Protein AF-A0AAE1UN39-F1 (afdb_monomer_lite)

pLDDT: mean 79.21, std 16.55, range [42.44, 97.31]

Radius of gyration: 36.32 Å; chains: 1; bounding box: 63×48×101 Å

Secondary structure (DSSP, 8-state):
---GGGGHHHHHHHHHHHHHHHHHHHHHHHHHHHHHHHHHHHHHHHHHHHHHTTHHHHHHHHHHHHTTSPPHHHHHHHHT--TT--HHHHHHHHHHHHHHHHHHS-HHHHHHHHHHHHHHHHHHS-------

Organism: NCBI:txid243964

InterPro domains:
  IPR005341 Mitochondrial import inner membrane translocase subunit Tim16 [PTHR12388] (20-132)
  IPR036869 Chaperone J-domain superfamily [G3DSA:1.10.287.110] (70-128)

Foldseek 3Di:
DDDPPVPPVVVVVVVVVVVVVVVVVVCCVVVVVVVVVVVVVVVVVVVVCCVVVCVVVVVVVVVVVVVVQPDLVQLCVLLVHDPPDDLVSSVVSLVVQLVVCVVVNDPVSNVSSVSSNVNVVVVPDPPDPPDD

Structure (mmCIF, N/CA/C/O backbone):
data_AF-A0AAE1UN39-F1
#
_entry.id   AF-A0AAE1UN39-F1
#
loop_
_atom_site.group_PDB
_atom_site.id
_atom_site.type_symbol
_atom_site.label_atom_id
_atom_site.label_alt_id
_atom_site.label_comp_id
_atom_site.label_asym_id
_atom_site.label_entity_id
_atom_site.label_seq_id
_atom_site.pdbx_PDB_ins_code
_atom_site.Cartn_x
_atom_site.Cartn_y
_atom_site.Cartn_z
_atom_site.occupancy
_atom_site.B_iso_or_equiv
_atom_site.auth_seq_id
_atom_site.auth_comp_id
_atom_site.auth_asym_id
_atom_site.auth_atom_id
_atom_site.pdbx_PDB_model_num
ATOM 1 N N . MET A 1 1 ? 35.665 -32.285 -78.085 1.00 43.16 1 MET A N 1
ATOM 2 C CA . MET A 1 1 ? 36.846 -31.797 -77.338 1.00 43.16 1 MET A CA 1
ATOM 3 C C . MET A 1 1 ? 36.443 -30.521 -76.616 1.00 43.16 1 MET A C 1
ATOM 5 O O . MET A 1 1 ? 35.984 -29.601 -77.276 1.00 43.16 1 MET A O 1
ATOM 9 N N . ARG A 1 2 ? 36.455 -30.509 -75.278 1.00 52.19 2 ARG A N 1
ATOM 10 C CA . ARG A 1 2 ? 35.950 -29.400 -74.451 1.00 52.19 2 ARG A CA 1
ATOM 11 C C . ARG A 1 2 ? 37.152 -28.656 -73.864 1.00 52.19 2 ARG A C 1
ATOM 13 O O . ARG A 1 2 ? 37.955 -29.270 -73.171 1.00 52.19 2 ARG A O 1
ATOM 20 N N . SER A 1 3 ? 37.302 -27.387 -74.238 1.00 56.06 3 SER A N 1
ATOM 21 C CA . SER A 1 3 ? 38.492 -26.568 -73.983 1.00 56.06 3 SER A CA 1
ATOM 22 C C . SER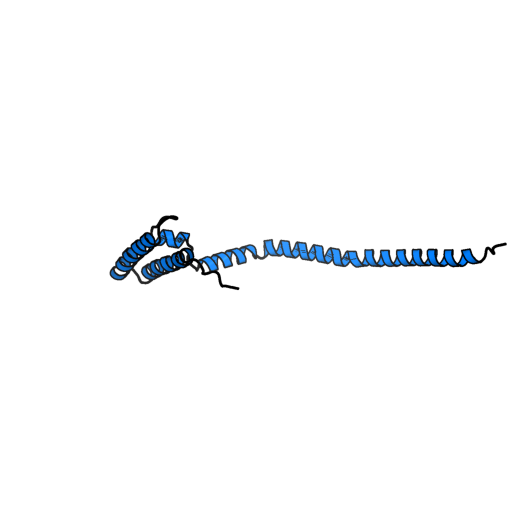 A 1 3 ? 38.733 -26.305 -72.481 1.00 56.06 3 SER A C 1
ATOM 24 O O . SER A 1 3 ? 37.780 -25.961 -71.781 1.00 56.06 3 SER A O 1
ATOM 26 N N . PRO A 1 4 ? 39.982 -26.423 -71.985 1.00 58.88 4 PRO A N 1
ATOM 27 C CA . PRO A 1 4 ? 40.337 -26.300 -70.560 1.00 58.88 4 PRO A CA 1
ATOM 28 C C . PRO A 1 4 ? 40.404 -24.858 -70.006 1.00 58.88 4 PRO A C 1
ATOM 30 O O . PRO A 1 4 ? 40.518 -24.670 -68.798 1.00 58.88 4 PRO A O 1
ATOM 33 N N . GLU A 1 5 ? 40.261 -23.832 -70.845 1.00 59.16 5 GLU A N 1
ATOM 34 C CA . GLU A 1 5 ? 40.449 -22.417 -70.463 1.00 59.16 5 GLU A CA 1
ATOM 35 C C . GLU A 1 5 ? 39.323 -21.831 -69.575 1.00 59.16 5 GLU A C 1
ATOM 37 O O . GLU A 1 5 ? 39.504 -20.817 -68.904 1.00 59.16 5 GLU A O 1
ATOM 42 N N . MET A 1 6 ? 38.155 -22.482 -69.499 1.00 54.31 6 MET A N 1
ATOM 43 C CA . MET A 1 6 ? 36.988 -21.995 -68.735 1.00 54.31 6 MET A CA 1
ATOM 44 C C . MET A 1 6 ? 36.990 -22.379 -67.242 1.00 54.31 6 MET A C 1
ATOM 46 O O . MET A 1 6 ? 36.066 -22.005 -66.523 1.00 54.31 6 MET A O 1
ATOM 50 N N . MET A 1 7 ? 38.006 -23.098 -66.744 1.00 55.06 7 MET A N 1
ATOM 51 C CA . MET A 1 7 ? 38.141 -23.406 -65.307 1.00 55.06 7 MET A CA 1
ATOM 52 C C . MET A 1 7 ? 39.099 -22.477 -64.545 1.0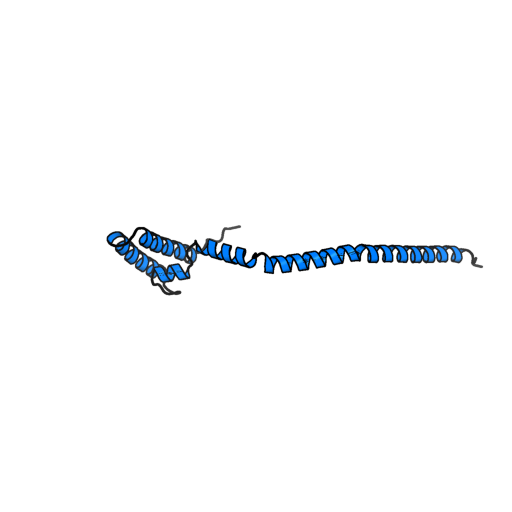0 55.06 7 MET A C 1
ATOM 54 O O . MET A 1 7 ? 39.036 -22.426 -63.318 1.00 55.06 7 MET A O 1
ATOM 58 N N . SER A 1 8 ? 39.938 -21.695 -65.232 1.00 57.00 8 SER A N 1
ATOM 59 C CA . SER A 1 8 ? 40.937 -20.836 -64.570 1.00 57.00 8 SER A CA 1
ATOM 60 C C . SER A 1 8 ? 40.334 -19.544 -63.994 1.00 57.00 8 SER A C 1
ATOM 62 O O . SER A 1 8 ? 40.692 -19.102 -62.901 1.00 57.00 8 SER A O 1
ATOM 64 N N . HIS A 1 9 ? 39.329 -18.966 -64.661 1.00 55.69 9 HIS A N 1
ATOM 65 C CA . HIS A 1 9 ? 38.693 -17.730 -64.194 1.00 55.69 9 HIS A CA 1
ATOM 66 C C . HIS A 1 9 ? 37.837 -17.932 -62.930 1.00 55.69 9 HIS A C 1
ATOM 68 O O . HIS A 1 9 ? 37.891 -17.100 -62.028 1.00 55.69 9 HIS A O 1
ATOM 74 N N . PHE A 1 10 ? 37.127 -19.058 -62.789 1.00 58.91 10 PHE A N 1
ATOM 75 C CA . PHE A 1 10 ? 36.308 -19.350 -61.598 1.00 58.91 10 PHE A CA 1
ATOM 76 C C . PHE A 1 10 ? 37.137 -19.593 -60.320 1.00 58.91 10 PHE A C 1
ATOM 78 O O . PHE A 1 10 ? 36.713 -19.218 -59.221 1.00 58.91 10 PHE A O 1
ATOM 85 N N . GLY A 1 11 ? 38.339 -20.167 -60.442 1.00 60.50 11 GLY A N 1
ATOM 86 C CA . GLY A 1 11 ? 39.244 -20.391 -59.306 1.00 60.50 11 GLY A CA 1
ATOM 87 C C . GLY A 1 11 ? 39.740 -19.090 -58.663 1.00 60.50 11 GLY A C 1
ATOM 88 O O . GLY A 1 11 ? 39.800 -18.977 -57.439 1.00 60.50 11 GLY A O 1
ATOM 89 N N . ASN A 1 12 ? 39.999 -18.062 -59.472 1.00 61.72 12 ASN A N 1
ATOM 90 C CA . ASN A 1 12 ? 40.499 -16.776 -58.984 1.00 61.72 12 ASN A CA 1
ATOM 91 C C . ASN A 1 12 ? 39.420 -15.945 -58.265 1.00 61.72 12 ASN A C 1
ATOM 93 O O . ASN A 1 12 ? 39.707 -15.337 -57.233 1.00 61.72 12 ASN A O 1
ATOM 97 N N . TYR A 1 13 ? 38.164 -15.968 -58.731 1.00 68.06 13 TYR A N 1
ATOM 98 C CA . TYR A 1 13 ? 37.058 -15.281 -58.043 1.00 68.06 13 TYR A CA 1
ATOM 99 C C . TYR A 1 13 ? 36.743 -15.903 -56.682 1.00 68.06 13 TYR A C 1
ATOM 101 O O . TYR A 1 13 ? 36.538 -15.183 -55.707 1.00 68.06 13 TYR A O 1
ATOM 109 N N . THR A 1 14 ? 36.741 -17.233 -56.586 1.00 71.38 14 THR A N 1
ATOM 110 C CA . THR A 1 14 ? 36.491 -17.924 -55.311 1.00 71.38 14 THR A CA 1
ATOM 111 C C . THR A 1 14 ? 37.621 -17.692 -54.305 1.00 71.38 14 THR A C 1
ATOM 113 O O . THR A 1 14 ? 37.354 -17.480 -53.121 1.00 71.38 14 THR A O 1
ATOM 116 N N . MET A 1 15 ? 38.875 -17.639 -54.764 1.00 72.00 15 MET A N 1
ATOM 117 C CA . MET A 1 15 ? 40.029 -17.289 -53.932 1.00 72.00 15 MET A CA 1
ATOM 118 C C . MET A 1 15 ? 39.980 -15.829 -53.452 1.00 72.00 15 MET A C 1
ATOM 120 O O . MET A 1 15 ? 40.182 -15.572 -52.262 1.00 72.00 15 MET A O 1
ATOM 124 N N . PHE A 1 16 ? 39.641 -14.884 -54.335 1.00 78.38 16 PHE A N 1
ATOM 125 C CA . PHE A 1 16 ? 39.495 -13.467 -53.990 1.00 78.38 16 PHE A CA 1
ATOM 126 C C . PHE A 1 16 ? 38.344 -13.226 -53.003 1.00 78.38 16 PHE A C 1
ATOM 128 O O . PHE A 1 16 ? 38.537 -12.580 -51.974 1.00 78.38 16 PHE A O 1
ATOM 135 N N . LEU A 1 17 ? 37.169 -13.813 -53.253 1.00 80.88 17 LEU A N 1
ATOM 136 C CA . LEU A 1 17 ? 36.012 -13.729 -52.354 1.00 80.88 17 LEU A CA 1
ATOM 137 C C . LEU A 1 17 ? 36.317 -14.327 -50.977 1.00 80.88 17 LEU A C 1
ATOM 139 O O . LEU A 1 17 ? 35.948 -13.746 -49.957 1.00 80.88 17 LEU A O 1
ATOM 143 N N . ARG A 1 18 ? 37.047 -15.448 -50.919 1.00 83.19 18 ARG A N 1
ATOM 144 C CA . ARG A 1 18 ? 37.477 -16.059 -49.654 1.00 83.19 18 ARG A CA 1
ATOM 145 C C . ARG A 1 18 ? 38.438 -15.156 -48.883 1.00 83.19 18 ARG A C 1
ATOM 147 O O . ARG A 1 18 ? 38.341 -15.072 -47.660 1.00 83.19 18 ARG A O 1
ATOM 154 N N . GLN A 1 19 ? 39.351 -14.474 -49.571 1.00 85.62 19 GLN A N 1
ATOM 155 C CA . GLN A 1 19 ? 40.292 -13.559 -48.929 1.00 85.62 19 GLN A CA 1
ATOM 156 C C . GLN A 1 19 ? 39.598 -12.278 -48.439 1.00 85.62 19 GLN A C 1
ATOM 158 O O . GLN A 1 19 ? 39.838 -11.856 -47.306 1.00 85.62 19 GLN A O 1
ATOM 163 N N . ALA A 1 20 ? 38.676 -11.722 -49.229 1.00 88.06 20 ALA A N 1
ATOM 164 C CA . ALA A 1 20 ? 37.842 -10.588 -48.838 1.00 88.06 20 ALA A CA 1
ATOM 165 C C . ALA A 1 20 ? 36.950 -10.920 -47.628 1.00 88.06 20 ALA A C 1
ATOM 167 O O . ALA A 1 20 ? 36.899 -10.150 -46.669 1.00 88.06 20 ALA A O 1
ATOM 168 N N . ALA A 1 21 ? 36.323 -12.102 -47.612 1.00 89.00 21 ALA A N 1
ATOM 169 C CA . ALA A 1 21 ? 35.505 -12.563 -46.492 1.00 89.00 21 ALA A CA 1
ATOM 170 C C . ALA A 1 21 ? 36.306 -12.677 -45.183 1.00 89.00 21 ALA A C 1
ATOM 172 O O . ALA A 1 21 ? 35.818 -12.281 -44.127 1.00 89.00 21 ALA A O 1
ATOM 173 N N . LYS A 1 22 ? 37.556 -13.159 -45.238 1.00 85.75 22 LYS A N 1
ATOM 174 C CA . LYS A 1 22 ? 38.441 -13.244 -44.059 1.00 85.75 22 LYS A CA 1
ATOM 175 C C . LY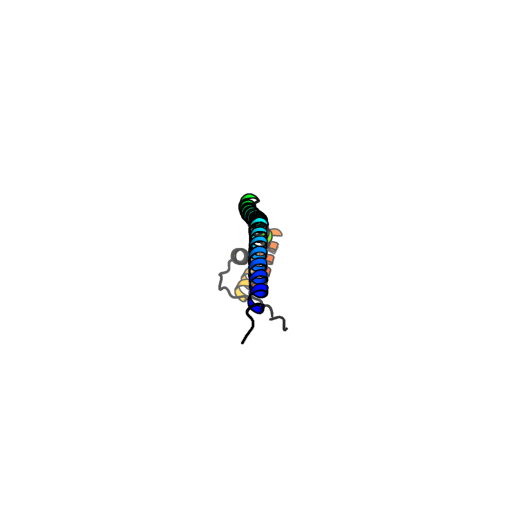S A 1 22 ? 38.812 -11.863 -43.516 1.00 85.75 22 LYS A C 1
ATOM 177 O O . LYS A 1 22 ? 38.848 -11.677 -42.304 1.00 85.75 22 LYS A O 1
ATOM 182 N N . ILE A 1 23 ? 39.064 -10.897 -44.400 1.00 88.19 23 ILE A N 1
ATOM 183 C CA . ILE A 1 23 ? 39.370 -9.515 -44.006 1.00 88.19 23 ILE A CA 1
ATOM 184 C C . ILE A 1 23 ? 38.146 -8.866 -43.348 1.00 88.19 23 ILE A C 1
ATOM 186 O O . ILE A 1 23 ? 38.267 -8.301 -42.264 1.00 88.19 23 ILE A O 1
ATOM 190 N N . LEU A 1 24 ? 36.960 -9.012 -43.947 1.00 88.25 24 LEU A N 1
ATOM 191 C CA . LEU A 1 24 ? 35.710 -8.493 -43.382 1.00 88.25 24 LEU A CA 1
ATOM 192 C C . LEU A 1 24 ? 35.378 -9.124 -42.024 1.00 88.25 24 LEU A C 1
ATOM 194 O O . LEU A 1 24 ? 35.040 -8.407 -41.085 1.00 88.25 24 LEU A O 1
ATOM 198 N N . ALA A 1 25 ? 35.531 -10.443 -41.887 1.00 88.31 25 ALA A N 1
ATOM 199 C CA . ALA A 1 25 ? 35.310 -11.137 -40.621 1.00 88.31 25 ALA A CA 1
ATOM 200 C C . ALA A 1 25 ? 36.242 -10.615 -39.514 1.00 88.31 25 ALA A C 1
ATOM 202 O O . ALA A 1 25 ? 35.783 -10.327 -38.409 1.00 88.31 25 ALA A O 1
ATOM 203 N N . ASN A 1 26 ? 37.528 -10.418 -39.819 1.00 86.00 26 ASN A N 1
ATOM 204 C CA . ASN A 1 26 ? 38.491 -9.879 -38.859 1.00 86.00 26 ASN A CA 1
ATOM 205 C C . ASN A 1 26 ? 38.137 -8.448 -38.434 1.00 86.00 26 ASN A C 1
ATOM 207 O O . ASN A 1 26 ? 38.204 -8.140 -37.247 1.00 86.00 26 ASN A O 1
ATOM 211 N N . LEU A 1 27 ? 37.700 -7.592 -39.364 1.00 88.75 27 LEU A N 1
ATOM 212 C CA . LEU A 1 27 ? 37.262 -6.228 -39.044 1.00 88.75 27 LEU A CA 1
ATOM 213 C C . LEU A 1 27 ? 36.040 -6.216 -38.119 1.00 88.75 27 LEU A C 1
ATOM 215 O O . LEU A 1 27 ? 36.017 -5.465 -37.144 1.00 88.75 27 LEU A O 1
ATOM 219 N N . ILE A 1 28 ? 35.052 -7.074 -38.380 1.00 88.88 28 ILE A N 1
ATOM 220 C CA . ILE A 1 28 ? 33.846 -7.183 -37.549 1.00 88.88 28 ILE A CA 1
ATOM 221 C C . ILE A 1 28 ? 34.202 -7.686 -36.147 1.00 88.88 28 ILE A C 1
ATOM 223 O O . ILE A 1 28 ? 33.760 -7.112 -35.151 1.00 88.88 28 ILE A O 1
ATOM 227 N N . VAL A 1 29 ? 35.022 -8.732 -36.043 1.00 85.50 29 VAL A N 1
ATOM 228 C CA . VAL A 1 29 ? 35.428 -9.307 -34.752 1.00 85.50 29 VAL A CA 1
ATOM 229 C C . VAL A 1 29 ? 36.254 -8.306 -33.942 1.00 85.50 29 VAL A C 1
ATOM 231 O O . VAL A 1 29 ? 35.992 -8.099 -32.756 1.00 85.50 29 VAL A O 1
ATOM 234 N N . MET A 1 30 ? 37.214 -7.632 -34.578 1.00 84.44 30 MET A N 1
ATOM 235 C CA . MET A 1 30 ? 38.037 -6.626 -33.908 1.00 84.44 30 MET A CA 1
ATOM 236 C C . MET A 1 30 ? 37.197 -5.417 -33.471 1.00 84.44 30 MET A C 1
ATOM 238 O O . MET A 1 30 ? 37.303 -4.997 -32.317 1.00 84.44 30 MET A O 1
ATOM 242 N N . GLY A 1 31 ? 36.310 -4.908 -34.334 1.00 82.38 31 GLY A N 1
ATOM 243 C CA . GLY A 1 31 ? 35.474 -3.736 -34.048 1.00 82.38 31 GLY A CA 1
ATOM 244 C C . GLY A 1 31 ? 34.367 -3.981 -33.016 1.00 82.38 31 GLY A C 1
ATOM 245 O O . GLY A 1 31 ? 34.121 -3.136 -32.156 1.00 82.38 31 GLY A O 1
ATOM 246 N N . SER A 1 32 ? 33.726 -5.152 -33.037 1.00 85.69 32 SER A N 1
ATOM 247 C CA . SER A 1 32 ? 32.625 -5.483 -32.114 1.00 85.69 32 SER A CA 1
ATOM 248 C C . SER A 1 32 ? 33.078 -5.673 -30.663 1.00 85.69 32 SER A C 1
ATOM 250 O O . SER A 1 32 ? 32.320 -5.393 -29.732 1.00 85.69 32 SER A O 1
ATOM 252 N N . SER A 1 33 ? 34.327 -6.096 -30.448 1.00 82.94 33 SER A N 1
ATOM 253 C CA . SER A 1 33 ? 34.861 -6.399 -29.115 1.00 82.94 33 SER A CA 1
ATOM 254 C C . SER A 1 33 ? 34.869 -5.195 -28.159 1.00 82.94 33 SER A C 1
ATOM 256 O O . SER A 1 33 ? 34.649 -5.354 -26.956 1.00 82.94 33 SER A O 1
ATOM 258 N N . ILE A 1 34 ? 35.074 -3.985 -28.684 1.00 85.06 34 ILE A N 1
ATOM 259 C CA . ILE A 1 34 ? 35.133 -2.744 -27.900 1.00 85.06 34 ILE A CA 1
ATOM 260 C C . ILE A 1 34 ? 33.732 -2.352 -27.420 1.00 85.06 34 ILE A C 1
ATOM 262 O O . ILE A 1 34 ? 33.540 -2.079 -26.235 1.00 85.06 34 ILE A O 1
ATOM 266 N N . LEU A 1 35 ? 32.742 -2.406 -28.316 1.00 86.25 35 LEU A N 1
ATOM 267 C CA . LEU A 1 35 ? 31.343 -2.115 -27.992 1.00 86.25 35 LEU A CA 1
ATOM 268 C C . LEU A 1 35 ? 30.782 -3.130 -26.991 1.00 86.25 35 LEU A C 1
ATOM 270 O O . LEU A 1 35 ? 30.159 -2.741 -26.006 1.00 86.25 35 LEU A O 1
ATOM 274 N N . ALA A 1 36 ? 31.071 -4.420 -27.181 1.00 86.56 36 ALA A N 1
ATOM 275 C CA . ALA A 1 36 ? 30.638 -5.467 -26.258 1.00 86.56 36 ALA A CA 1
ATOM 276 C C . ALA A 1 36 ? 31.179 -5.240 -24.835 1.00 86.56 36 ALA A C 1
ATOM 278 O O . ALA A 1 36 ? 30.433 -5.324 -23.859 1.00 86.56 36 ALA A O 1
ATOM 279 N N . ARG A 1 37 ? 32.467 -4.893 -24.702 1.00 87.19 37 ARG A N 1
ATOM 280 C CA . ARG A 1 37 ? 33.077 -4.592 -23.397 1.00 87.19 37 ARG A CA 1
ATOM 281 C C . ARG A 1 37 ? 32.466 -3.352 -22.752 1.00 87.19 37 ARG A C 1
ATOM 283 O O . ARG A 1 37 ? 32.195 -3.393 -21.555 1.00 87.19 37 ARG A O 1
ATOM 290 N N . ALA A 1 38 ? 32.210 -2.295 -23.522 1.00 87.69 38 ALA A N 1
ATOM 291 C CA . ALA A 1 38 ? 31.580 -1.077 -23.017 1.00 87.69 38 ALA A CA 1
ATOM 292 C C . ALA A 1 38 ? 30.158 -1.339 -22.494 1.00 87.69 38 ALA A C 1
ATOM 294 O O . ALA A 1 38 ? 29.818 -0.893 -21.401 1.00 87.69 38 ALA A O 1
ATOM 295 N N . VAL A 1 39 ? 29.355 -2.132 -23.213 1.00 88.62 39 VAL A N 1
ATOM 296 C CA . VAL A 1 39 ? 28.002 -2.517 -22.776 1.00 88.62 39 VAL A CA 1
ATOM 297 C C . VAL A 1 39 ? 28.049 -3.350 -21.496 1.00 88.62 39 VAL A C 1
ATOM 299 O O . VAL A 1 39 ? 27.319 -3.061 -20.552 1.00 88.62 39 VAL A O 1
ATOM 302 N N . VAL A 1 40 ? 28.934 -4.349 -21.416 1.00 90.12 40 VAL A N 1
ATOM 303 C CA . VAL A 1 40 ? 29.080 -5.179 -20.207 1.00 90.12 40 VAL A CA 1
ATOM 304 C C . VAL A 1 40 ? 29.551 -4.347 -19.015 1.00 90.12 40 VAL A C 1
ATOM 306 O O . VAL A 1 40 ? 29.055 -4.529 -17.903 1.00 90.12 40 VAL A O 1
ATOM 309 N N . GLN A 1 41 ? 30.490 -3.423 -19.222 1.00 87.75 41 GLN A N 1
ATOM 310 C CA . GLN A 1 41 ? 30.956 -2.519 -18.171 1.00 87.75 41 GLN A CA 1
ATOM 311 C C . GLN A 1 41 ? 29.836 -1.590 -17.707 1.00 87.75 41 GLN A C 1
ATOM 313 O O . GLN A 1 41 ? 29.572 -1.543 -16.509 1.00 87.75 41 GLN A O 1
ATOM 318 N N . ALA A 1 42 ? 29.122 -0.944 -18.630 1.00 84.25 42 ALA A N 1
ATOM 319 C CA . ALA A 1 42 ? 27.984 -0.089 -18.313 1.00 84.25 42 ALA A CA 1
ATOM 320 C C . ALA A 1 42 ? 26.873 -0.859 -17.584 1.00 84.25 42 ALA A C 1
ATOM 322 O O . ALA A 1 42 ? 26.334 -0.360 -16.603 1.00 84.25 42 ALA A O 1
ATOM 323 N N . TYR A 1 43 ? 26.581 -2.099 -17.988 1.00 84.19 43 TYR A N 1
ATOM 324 C CA . TYR A 1 43 ? 25.601 -2.957 -17.319 1.00 84.19 43 TYR A CA 1
ATOM 325 C C . TYR A 1 43 ? 26.029 -3.314 -15.891 1.00 84.19 43 TYR A C 1
ATOM 327 O O . TYR A 1 43 ? 25.265 -3.131 -14.943 1.00 84.19 43 TYR A O 1
ATOM 335 N N . ARG A 1 44 ? 27.280 -3.751 -15.698 1.00 84.12 44 ARG A N 1
ATOM 336 C CA . ARG A 1 44 ? 27.831 -4.019 -14.358 1.00 84.12 44 ARG A CA 1
ATOM 337 C C . ARG A 1 44 ? 27.841 -2.768 -13.488 1.00 84.12 44 ARG A C 1
ATOM 339 O O . ARG A 1 44 ? 27.587 -2.858 -12.291 1.00 84.12 44 ARG A O 1
ATOM 346 N N . GLN A 1 45 ? 28.128 -1.614 -14.077 1.00 82.00 45 GLN A N 1
ATOM 347 C CA . GLN A 1 45 ? 28.174 -0.336 -13.383 1.00 82.00 45 GLN A CA 1
ATOM 348 C C . GLN A 1 45 ? 26.768 0.161 -13.038 1.00 82.00 45 GLN A C 1
ATOM 350 O O . GLN A 1 45 ? 26.573 0.652 -11.936 1.00 82.00 45 GLN A O 1
ATOM 355 N N . ALA A 1 46 ? 25.771 -0.062 -13.898 1.00 74.31 46 ALA A N 1
ATOM 356 C CA . ALA A 1 46 ? 24.362 0.183 -13.604 1.00 74.31 46 ALA A CA 1
ATOM 357 C C . ALA A 1 46 ? 23.859 -0.705 -12.459 1.00 74.31 46 ALA A C 1
ATOM 359 O O . ALA A 1 46 ? 23.216 -0.199 -11.545 1.00 74.31 46 ALA A O 1
ATOM 360 N N . LEU A 1 47 ? 24.212 -1.995 -12.445 1.00 72.81 47 LEU A N 1
ATOM 361 C CA . LEU A 1 47 ? 23.886 -2.893 -11.333 1.00 72.81 47 LEU A CA 1
ATOM 362 C C . LEU A 1 47 ? 24.573 -2.463 -10.031 1.00 72.81 47 LEU A C 1
ATOM 364 O O . LEU A 1 47 ? 23.922 -2.344 -8.997 1.00 72.81 47 LEU A O 1
ATOM 368 N N . ALA A 1 48 ? 25.872 -2.166 -10.081 1.00 73.88 48 ALA A N 1
ATOM 369 C CA . ALA A 1 48 ? 26.616 -1.698 -8.915 1.00 73.88 48 ALA A CA 1
ATOM 370 C C . ALA A 1 48 ? 26.085 -0.351 -8.395 1.00 73.88 48 ALA A C 1
ATOM 372 O O . ALA A 1 48 ? 26.004 -0.157 -7.185 1.00 73.88 48 ALA A O 1
ATOM 373 N N . ASN A 1 49 ? 25.686 0.555 -9.289 1.00 67.38 49 ASN A N 1
ATOM 374 C CA . ASN A 1 49 ? 25.061 1.831 -8.953 1.00 67.38 49 ASN A CA 1
ATOM 375 C C . ASN A 1 49 ? 23.638 1.644 -8.420 1.00 67.38 49 ASN A C 1
ATOM 377 O O . ASN A 1 49 ? 23.265 2.339 -7.490 1.00 67.38 49 ASN A O 1
ATOM 381 N N . ALA A 1 50 ? 22.852 0.690 -8.916 1.00 60.06 50 ALA A N 1
ATOM 382 C CA . ALA A 1 50 ? 21.553 0.364 -8.327 1.00 60.06 50 ALA A CA 1
ATOM 383 C C . ALA A 1 50 ? 21.705 -0.145 -6.882 1.00 60.06 50 ALA A C 1
ATOM 385 O O . ALA A 1 50 ? 20.925 0.231 -6.006 1.00 60.06 50 ALA A O 1
ATOM 386 N N . SER A 1 51 ? 22.752 -0.934 -6.612 1.00 61.31 51 SER A N 1
ATOM 387 C CA . SER A 1 51 ? 23.090 -1.398 -5.262 1.00 61.31 51 SER A CA 1
ATOM 388 C C . SER A 1 51 ? 23.719 -0.317 -4.370 1.00 61.31 51 SER A C 1
ATOM 390 O O . SER A 1 51 ? 23.523 -0.363 -3.160 1.00 61.31 51 SER A O 1
ATOM 392 N N . LYS A 1 52 ? 24.467 0.649 -4.928 1.00 61.59 52 LYS A N 1
ATOM 393 C CA . LYS A 1 52 ? 25.182 1.696 -4.163 1.00 61.59 52 LYS A CA 1
ATOM 394 C C . LYS A 1 52 ? 24.436 3.027 -4.028 1.00 61.59 52 LYS A C 1
ATOM 396 O O . LYS A 1 52 ? 24.599 3.690 -3.012 1.00 61.59 52 LYS A O 1
ATOM 401 N N . ASN A 1 53 ? 23.617 3.414 -5.005 1.00 55.16 53 ASN A N 1
ATOM 402 C CA . ASN A 1 53 ? 22.967 4.731 -5.080 1.00 55.16 53 ASN A CA 1
ATOM 403 C C . ASN A 1 53 ? 21.560 4.744 -4.470 1.00 55.16 53 ASN A C 1
ATOM 405 O O . ASN A 1 53 ? 20.803 5.682 -4.690 1.00 55.16 53 ASN A O 1
ATOM 409 N N . GLY A 1 54 ? 21.183 3.708 -3.716 1.00 53.56 54 GLY A N 1
ATOM 410 C CA . GLY A 1 54 ? 19.944 3.737 -2.950 1.00 53.56 54 GLY A CA 1
ATOM 411 C C . GLY A 1 54 ? 18.676 3.711 -3.801 1.00 53.56 54 GLY A C 1
ATOM 412 O O . GLY A 1 54 ? 17.646 4.126 -3.303 1.00 53.56 54 GLY A O 1
ATOM 413 N N . VAL A 1 55 ? 18.680 3.170 -5.024 1.00 56.75 55 VAL A N 1
ATOM 414 C CA . VAL A 1 55 ? 17.436 2.975 -5.807 1.00 56.75 55 VAL A CA 1
ATOM 415 C C . VAL A 1 55 ? 16.497 1.985 -5.100 1.00 56.75 55 VAL A C 1
ATOM 417 O O . VAL A 1 55 ? 15.283 2.164 -5.087 1.00 56.75 55 VAL A O 1
ATOM 420 N N . ALA A 1 56 ? 17.055 1.000 -4.385 1.00 57.06 56 ALA A N 1
ATOM 421 C CA . ALA A 1 56 ? 16.297 0.191 -3.428 1.00 57.06 56 ALA A CA 1
ATOM 422 C C . ALA A 1 56 ? 15.740 1.039 -2.271 1.00 57.06 56 ALA A C 1
ATOM 424 O O . ALA A 1 56 ? 14.631 0.814 -1.802 1.00 57.06 56 ALA A O 1
ATOM 425 N N . GLN A 1 57 ? 16.488 2.046 -1.827 1.00 54.22 57 GLN A N 1
ATOM 426 C CA . GLN A 1 57 ? 16.103 2.957 -0.755 1.00 54.22 57 GLN A CA 1
ATOM 427 C C . GLN A 1 57 ? 15.066 3.988 -1.217 1.00 54.22 57 GLN A C 1
ATOM 429 O O . GLN A 1 57 ? 14.190 4.317 -0.433 1.00 54.22 57 GLN A O 1
ATOM 434 N N . GLU A 1 58 ? 15.107 4.453 -2.467 1.00 55.31 58 GLU A N 1
ATOM 435 C CA . GLU A 1 58 ? 14.095 5.297 -3.099 1.00 55.31 58 GLU A CA 1
ATOM 436 C C . GLU A 1 58 ? 12.830 4.509 -3.402 1.00 55.31 58 GLU A C 1
ATOM 438 O O . GLU A 1 58 ? 11.758 5.018 -3.120 1.00 55.31 58 GLU A O 1
ATOM 443 N N . ALA A 1 59 ? 12.914 3.258 -3.864 1.00 59.91 59 ALA A N 1
ATOM 444 C CA . ALA A 1 59 ? 11.751 2.379 -3.985 1.00 59.91 59 ALA A CA 1
ATOM 445 C C . ALA A 1 59 ? 11.125 2.103 -2.609 1.00 59.91 59 ALA A C 1
ATOM 447 O O . ALA A 1 59 ? 9.920 2.258 -2.440 1.00 59.91 59 ALA A O 1
ATOM 448 N N . VAL A 1 60 ? 11.934 1.801 -1.588 1.00 59.38 60 VAL A N 1
ATOM 449 C CA . VAL A 1 60 ? 11.466 1.648 -0.200 1.00 59.38 60 VAL A CA 1
ATOM 450 C C . VAL A 1 60 ? 10.939 2.969 0.362 1.00 59.38 60 VAL A C 1
ATOM 452 O O . VAL A 1 60 ? 9.940 2.967 1.070 1.00 59.38 60 VAL A O 1
ATOM 455 N N . GLN A 1 61 ? 11.551 4.113 0.055 1.00 57.97 61 GLN A N 1
ATOM 456 C CA . GLN A 1 61 ? 11.042 5.422 0.457 1.00 57.97 61 GLN A CA 1
ATOM 457 C C . GLN A 1 61 ? 9.778 5.798 -0.310 1.00 57.97 61 GLN A C 1
ATOM 459 O O . GLN A 1 61 ? 8.935 6.475 0.258 1.00 57.97 61 GLN A O 1
ATOM 464 N N . ASN A 1 62 ? 9.612 5.372 -1.559 1.00 57.84 62 ASN A N 1
ATOM 465 C CA . ASN A 1 62 ? 8.407 5.587 -2.347 1.00 57.84 62 ASN A CA 1
ATOM 466 C C . ASN A 1 62 ? 7.277 4.685 -1.844 1.00 57.84 62 ASN A C 1
ATOM 468 O O . ASN A 1 62 ? 6.160 5.157 -1.696 1.00 57.84 62 ASN A O 1
ATOM 472 N N . ILE A 1 63 ? 7.580 3.448 -1.434 1.00 58.69 63 ILE A N 1
ATOM 473 C CA . ILE A 1 63 ? 6.670 2.587 -0.662 1.00 58.69 63 ILE A CA 1
ATOM 474 C C . ILE A 1 63 ? 6.340 3.236 0.690 1.00 58.69 63 ILE A C 1
ATOM 476 O O . ILE A 1 63 ? 5.181 3.267 1.083 1.00 58.69 63 ILE A O 1
ATOM 480 N N . LYS A 1 64 ? 7.309 3.844 1.388 1.00 55.06 64 LYS A N 1
ATOM 481 C CA . LYS A 1 64 ? 7.055 4.591 2.635 1.00 55.06 64 LYS A CA 1
ATOM 482 C C . LYS A 1 64 ? 6.284 5.902 2.408 1.00 55.06 64 LYS A C 1
ATOM 484 O O . LYS A 1 64 ? 5.518 6.327 3.265 1.00 55.06 64 LYS A O 1
ATOM 489 N N . ARG A 1 65 ? 6.434 6.563 1.262 1.00 53.56 65 ARG A N 1
ATOM 490 C CA . ARG A 1 65 ? 5.630 7.737 0.883 1.00 53.56 65 ARG A CA 1
ATOM 491 C C . ARG A 1 65 ? 4.228 7.321 0.440 1.00 53.56 65 ARG A C 1
ATOM 493 O O . ARG A 1 65 ? 3.281 8.019 0.775 1.00 53.56 65 ARG A O 1
ATOM 500 N N . ALA A 1 66 ? 4.077 6.163 -0.198 1.00 52.94 66 ALA A N 1
ATOM 501 C CA . ALA A 1 66 ? 2.790 5.506 -0.406 1.00 52.94 66 ALA A CA 1
ATOM 502 C C . ALA A 1 66 ? 2.167 5.051 0.926 1.00 52.94 66 ALA A C 1
ATOM 504 O O . ALA A 1 66 ? 0.957 5.128 1.068 1.00 52.94 66 ALA A O 1
ATOM 505 N N . SER A 1 67 ? 2.969 4.715 1.946 1.00 53.03 67 SER A N 1
ATOM 506 C CA . SER A 1 67 ? 2.491 4.456 3.319 1.00 53.03 67 SER A CA 1
ATOM 507 C C . SER A 1 67 ? 2.021 5.709 4.072 1.00 53.03 67 SER A C 1
ATOM 509 O O . SER A 1 67 ? 1.573 5.623 5.209 1.00 53.03 67 SER A O 1
ATOM 511 N N . LYS A 1 68 ? 2.095 6.895 3.448 1.00 61.03 68 LYS A N 1
ATOM 512 C CA . LYS A 1 68 ? 1.345 8.075 3.906 1.00 61.03 68 LYS A CA 1
ATOM 513 C C . LYS A 1 68 ? -0.162 7.902 3.651 1.00 61.03 68 LYS 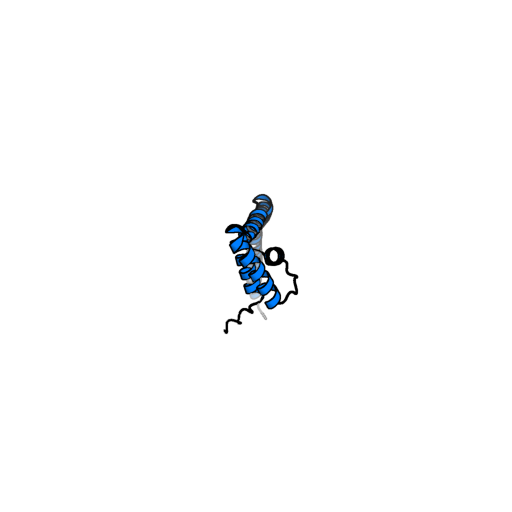A C 1
ATOM 515 O O . LYS A 1 68 ? -0.970 8.553 4.310 1.00 61.03 68 LYS A O 1
ATOM 520 N N . THR A 1 69 ? -0.522 7.020 2.720 1.00 74.81 69 THR A N 1
ATOM 521 C CA . THR A 1 69 ? -1.866 6.475 2.542 1.00 74.81 69 THR A CA 1
ATOM 522 C C . THR A 1 69 ? -2.030 5.301 3.501 1.00 74.81 69 THR A C 1
ATOM 524 O O . THR A 1 69 ? -1.164 4.431 3.579 1.00 74.81 69 THR A O 1
ATOM 527 N N . MET A 1 70 ? -3.123 5.303 4.259 1.00 86.75 70 MET A N 1
ATOM 528 C CA . MET A 1 70 ? -3.413 4.248 5.224 1.00 86.75 70 MET A CA 1
ATOM 529 C C . MET A 1 70 ? -3.493 2.880 4.542 1.00 86.75 70 MET A C 1
ATOM 531 O O . MET A 1 70 ? -4.081 2.752 3.469 1.00 86.75 70 MET A O 1
ATOM 535 N N . THR A 1 71 ? -2.886 1.875 5.173 1.00 90.12 71 THR A N 1
ATOM 536 C CA . THR A 1 71 ? -2.947 0.481 4.711 1.00 90.12 71 THR A CA 1
ATOM 537 C C . THR A 1 71 ? -4.222 -0.203 5.200 1.00 90.12 71 THR A C 1
ATOM 539 O O . THR A 1 71 ? -4.767 0.165 6.238 1.00 90.12 71 THR A O 1
ATOM 542 N N . GLU A 1 72 ? -4.668 -1.243 4.496 1.00 91.44 72 GLU A N 1
ATOM 543 C CA . GLU A 1 72 ? -5.835 -2.044 4.891 1.00 91.44 72 GLU A CA 1
ATOM 544 C C . GLU A 1 72 ? -5.663 -2.662 6.290 1.00 91.44 72 GLU A C 1
ATOM 546 O O . GLU A 1 72 ? -6.583 -2.652 7.105 1.00 91.44 72 GLU A O 1
ATOM 551 N N . ALA A 1 73 ? -4.450 -3.132 6.608 1.00 91.56 73 ALA A N 1
ATOM 552 C CA . ALA A 1 73 ? -4.114 -3.660 7.929 1.00 91.56 73 ALA A CA 1
ATOM 553 C C . ALA A 1 73 ? -4.214 -2.587 9.030 1.00 91.56 73 ALA A C 1
ATOM 555 O O . ALA A 1 73 ? -4.783 -2.847 10.088 1.00 91.56 73 ALA A O 1
ATOM 556 N N . GLU A 1 74 ? -3.714 -1.372 8.775 1.00 92.75 74 GLU A N 1
ATOM 557 C CA . GLU A 1 74 ? -3.852 -0.237 9.702 1.00 92.75 74 GLU A CA 1
ATOM 558 C C . GLU A 1 74 ? -5.325 0.164 9.870 1.00 92.75 74 GLU A C 1
ATOM 560 O O . GLU A 1 74 ? -5.774 0.403 10.990 1.00 92.75 74 GLU A O 1
ATOM 565 N N . ALA A 1 75 ? -6.101 0.185 8.783 1.00 95.00 75 ALA A N 1
ATOM 566 C CA . ALA A 1 75 ? -7.523 0.505 8.825 1.00 95.00 75 ALA A CA 1
ATOM 567 C C . ALA A 1 75 ? -8.309 -0.492 9.689 1.00 95.00 75 ALA A C 1
ATOM 569 O O . ALA A 1 75 ? -9.099 -0.079 10.541 1.00 95.00 75 ALA A O 1
ATOM 570 N N . ARG A 1 76 ? -8.043 -1.797 9.533 1.00 95.06 76 ARG A N 1
ATOM 571 C CA . ARG A 1 76 ? -8.651 -2.836 10.375 1.00 95.06 76 ARG A CA 1
ATOM 572 C C . ARG A 1 76 ? -8.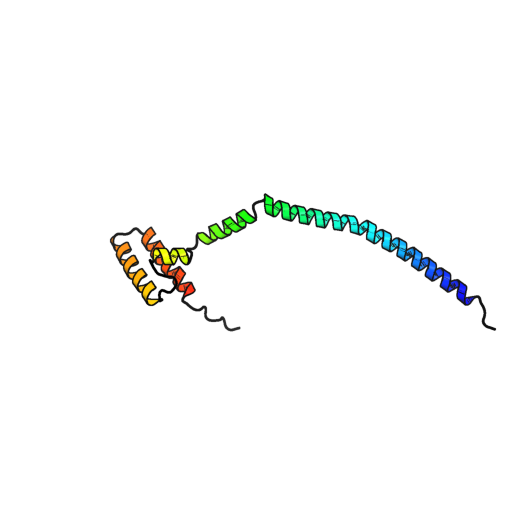265 -2.705 11.842 1.00 95.06 76 ARG A C 1
ATOM 574 O O . ARG A 1 76 ? -9.120 -2.856 12.707 1.00 95.06 76 ARG A O 1
ATOM 581 N N . GLN A 1 77 ? -7.007 -2.371 12.127 1.00 96.25 77 GLN A N 1
ATOM 582 C CA . GLN A 1 77 ? -6.556 -2.116 13.497 1.00 96.25 77 GLN A CA 1
ATOM 583 C C . GLN A 1 77 ? -7.233 -0.887 14.116 1.00 96.25 77 GLN A C 1
ATOM 585 O O . GLN A 1 77 ? -7.597 -0.921 15.287 1.00 96.25 77 GLN A O 1
ATOM 590 N N . ILE A 1 78 ? -7.430 0.190 13.350 1.00 95.62 78 ILE A N 1
ATOM 591 C CA . ILE A 1 78 ? -8.101 1.406 13.835 1.00 95.62 78 ILE A CA 1
ATOM 592 C C . ILE A 1 78 ? -9.579 1.155 14.142 1.00 95.62 78 ILE A C 1
ATOM 594 O O . ILE A 1 78 ? -10.082 1.691 15.129 1.00 95.62 78 ILE A O 1
ATOM 598 N N . LEU A 1 79 ? -10.271 0.373 13.308 1.00 96.94 79 LEU A N 1
ATOM 599 C CA . LEU A 1 79 ? -11.686 0.047 13.512 1.00 96.94 79 LEU A CA 1
ATOM 600 C C . LEU A 1 79 ? -11.917 -1.160 14.427 1.00 96.94 79 LEU A C 1
ATOM 602 O O . LEU A 1 79 ? -13.063 -1.416 14.787 1.00 96.94 79 LEU A O 1
ATOM 606 N N . ASP A 1 80 ? -10.855 -1.860 14.834 1.00 96.69 80 ASP A N 1
ATOM 607 C CA . ASP A 1 80 ? -10.926 -3.065 15.666 1.00 96.69 80 ASP A CA 1
ATOM 608 C C . ASP A 1 80 ? -11.847 -4.136 15.047 1.00 96.69 80 ASP A C 1
ATOM 610 O O . ASP A 1 80 ? -12.848 -4.560 15.637 1.00 96.69 80 ASP A O 1
ATOM 614 N N . VAL A 1 81 ? -11.518 -4.518 13.807 1.00 95.81 81 VAL A N 1
ATOM 615 C CA . VAL A 1 81 ? -12.247 -5.505 12.991 1.00 95.81 81 VAL A CA 1
ATOM 616 C C . VAL A 1 81 ? -11.319 -6.603 12.480 1.00 95.81 81 VAL A C 1
ATOM 618 O O . VAL A 1 81 ? -10.129 -6.378 12.238 1.00 95.81 81 VAL A O 1
ATOM 621 N N . ALA A 1 82 ? -11.871 -7.801 12.292 1.00 93.88 82 ALA A N 1
ATOM 622 C CA . ALA A 1 82 ? -11.141 -8.943 11.761 1.00 93.88 82 ALA A CA 1
ATOM 623 C C . ALA A 1 82 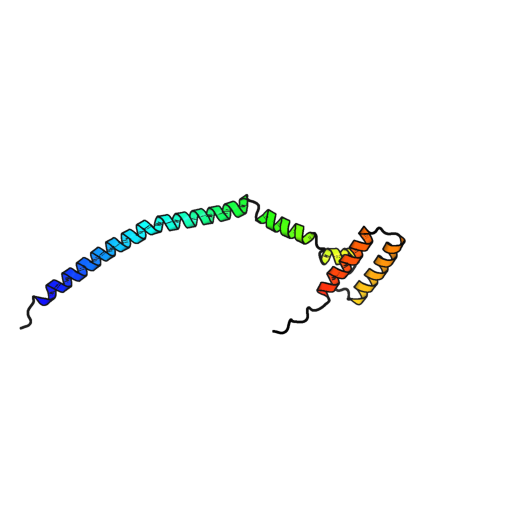? -11.033 -8.884 10.228 1.00 93.88 82 ALA A C 1
ATOM 625 O O . ALA A 1 82 ? -11.704 -8.104 9.550 1.00 93.88 82 ALA A O 1
ATOM 626 N N . GLU A 1 83 ? -10.177 -9.732 9.657 1.00 89.19 83 GLU A N 1
ATOM 627 C CA . GLU A 1 83 ? -9.975 -9.796 8.204 1.00 89.19 83 GLU A CA 1
ATOM 628 C C . GLU A 1 83 ? -11.253 -10.190 7.447 1.00 89.19 83 GLU A C 1
ATOM 630 O O . GLU A 1 83 ? -11.512 -9.683 6.358 1.00 89.19 83 GLU A O 1
ATOM 635 N N . ASN A 1 84 ? -12.081 -11.024 8.079 1.00 89.00 84 ASN A N 1
ATOM 636 C CA . ASN A 1 84 ? -13.338 -11.571 7.575 1.00 89.00 84 ASN A CA 1
ATOM 637 C C . ASN A 1 84 ? -14.599 -10.863 8.112 1.00 89.00 84 ASN A C 1
ATOM 639 O O . ASN A 1 84 ? -15.696 -11.397 7.942 1.00 89.00 84 ASN A O 1
ATOM 643 N N . SER A 1 85 ? -14.460 -9.716 8.786 1.00 91.25 85 SER A N 1
ATOM 644 C CA . SER A 1 85 ? -15.610 -8.931 9.256 1.00 91.25 85 SER A CA 1
ATOM 645 C C . SER A 1 85 ? -16.454 -8.447 8.082 1.00 91.25 85 SER A C 1
ATOM 647 O O . SER A 1 85 ? -15.905 -8.002 7.076 1.00 91.25 85 SER A O 1
ATOM 649 N N . SER A 1 86 ? -17.782 -8.511 8.204 1.00 92.75 86 SER A N 1
ATOM 650 C CA . SER A 1 86 ? -18.679 -8.051 7.139 1.00 92.75 86 SER A CA 1
ATOM 651 C C . SER A 1 86 ? -18.673 -6.524 7.018 1.00 92.75 86 SER A C 1
ATOM 653 O O . SER A 1 86 ? -18.246 -5.807 7.929 1.00 92.75 86 SER A O 1
ATOM 655 N N . TRP A 1 87 ? -19.174 -6.003 5.896 1.00 93.25 87 TRP A N 1
ATOM 656 C CA . TRP A 1 87 ? -19.277 -4.557 5.698 1.00 93.25 87 TRP A CA 1
ATOM 657 C C . TRP A 1 87 ? -20.163 -3.894 6.762 1.00 93.25 87 TRP A C 1
ATOM 659 O O . TRP A 1 87 ? -19.828 -2.826 7.272 1.00 93.25 87 TRP A O 1
ATOM 669 N N . GLU A 1 88 ? -21.251 -4.553 7.160 1.00 92.94 88 GLU A N 1
ATOM 670 C CA . GLU A 1 88 ? -22.152 -4.076 8.210 1.00 92.94 88 GLU A CA 1
ATOM 671 C C . GLU A 1 88 ? -21.431 -3.946 9.558 1.00 92.94 88 GLU A C 1
ATOM 673 O O . GLU A 1 88 ? -21.600 -2.944 10.251 1.00 92.94 88 GLU A O 1
ATOM 678 N N . GLU A 1 89 ? -20.589 -4.922 9.911 1.00 94.31 89 GLU A N 1
ATOM 679 C CA . GLU A 1 89 ? -19.791 -4.886 11.141 1.00 94.31 89 GLU A CA 1
ATOM 680 C C . GLU A 1 89 ? -18.775 -3.732 11.118 1.00 94.31 89 GLU A C 1
ATOM 682 O O . GLU A 1 89 ? -18.623 -3.009 12.106 1.00 94.31 89 GLU A O 1
ATOM 687 N N . ILE A 1 90 ? -18.122 -3.509 9.972 1.00 95.12 90 ILE A N 1
ATOM 688 C CA . ILE A 1 90 ? -17.172 -2.406 9.769 1.00 95.12 90 ILE A CA 1
ATOM 689 C C . ILE A 1 90 ? -17.865 -1.050 9.940 1.00 95.12 90 ILE A C 1
ATOM 691 O O . ILE A 1 90 ? -17.349 -0.185 10.653 1.00 95.12 90 ILE A O 1
ATOM 695 N N . VAL A 1 91 ? -19.038 -0.864 9.327 1.00 95.69 91 VAL A N 1
ATOM 696 C CA . VAL A 1 91 ? -19.828 0.373 9.442 1.00 95.69 91 VAL A CA 1
ATOM 697 C C . VAL A 1 91 ? -20.286 0.588 10.883 1.00 95.69 91 VAL A C 1
ATOM 699 O O . VAL A 1 91 ? -20.102 1.675 11.426 1.00 95.69 91 VAL A O 1
ATOM 702 N N . GLN A 1 92 ? -20.776 -0.458 11.552 1.00 96.94 92 GLN A N 1
ATOM 703 C CA . GLN A 1 92 ? -21.191 -0.369 12.950 1.00 96.94 92 GLN A CA 1
ATOM 704 C C . GLN A 1 92 ? -20.028 0.041 13.869 1.00 96.94 92 GLN A C 1
ATOM 706 O O . GLN A 1 92 ? -20.193 0.879 14.761 1.00 96.94 92 GLN A O 1
ATOM 711 N N . LYS A 1 93 ? -18.836 -0.536 13.680 1.00 97.06 93 LYS A N 1
ATOM 712 C CA . LYS A 1 93 ? -17.629 -0.166 14.439 1.00 97.06 93 LYS A CA 1
ATOM 713 C C . LYS A 1 93 ? -17.202 1.271 14.151 1.00 97.06 93 LYS A C 1
ATOM 715 O O . LYS A 1 93 ? -16.879 2.006 15.088 1.00 97.06 93 LYS A O 1
ATOM 720 N N . TYR A 1 94 ? -17.244 1.678 12.884 1.00 97.31 94 TYR A N 1
ATOM 721 C CA . TYR A 1 94 ? -16.966 3.045 12.457 1.00 97.31 94 TYR A CA 1
ATOM 722 C C . TYR A 1 94 ? -17.892 4.055 13.142 1.00 97.31 94 TYR A C 1
ATOM 724 O O . TYR A 1 94 ? -17.379 4.976 13.775 1.00 97.31 94 TYR A O 1
ATOM 732 N N . ASP A 1 95 ? -19.212 3.862 13.095 1.00 97.19 95 ASP A N 1
ATOM 733 C CA . ASP A 1 95 ? -20.184 4.810 13.657 1.00 97.19 95 ASP A CA 1
ATOM 734 C C . ASP A 1 95 ? -19.971 4.996 15.165 1.00 97.19 95 ASP A C 1
ATOM 736 O O . ASP A 1 95 ? -19.831 6.121 15.654 1.00 97.19 95 ASP A O 1
ATOM 740 N N . ASN A 1 96 ? -19.814 3.890 15.900 1.00 96.62 96 ASN A N 1
ATOM 741 C CA . ASN A 1 96 ? -19.536 3.920 17.338 1.00 96.62 96 ASN A CA 1
ATOM 742 C C . ASN A 1 96 ? -18.243 4.686 17.670 1.00 96.62 96 ASN A C 1
ATOM 744 O O . ASN A 1 96 ? -18.202 5.498 18.603 1.00 96.62 96 ASN A O 1
ATOM 748 N N . LEU A 1 97 ? -17.161 4.434 16.925 1.00 96.31 97 LEU A N 1
ATOM 749 C CA . LEU A 1 97 ? -15.888 5.126 17.124 1.00 96.31 97 LEU A CA 1
ATOM 750 C C . LEU A 1 97 ? -15.979 6.599 16.725 1.00 96.31 97 LEU A C 1
ATOM 752 O O . LEU A 1 97 ? -15.425 7.447 17.428 1.00 96.31 97 LEU A O 1
ATOM 756 N N . PHE A 1 98 ? -16.661 6.915 15.630 1.00 96.25 98 PHE A N 1
ATOM 757 C CA . PHE A 1 98 ? -16.794 8.271 15.118 1.00 96.25 98 PHE A CA 1
ATOM 758 C C . PHE A 1 98 ? -17.597 9.146 16.082 1.00 96.25 98 PHE A C 1
ATOM 760 O O . PHE A 1 98 ? -17.122 10.215 16.464 1.00 96.25 98 PHE A O 1
ATOM 767 N N . GLU A 1 99 ? -18.743 8.666 16.572 1.00 96.00 99 GLU A N 1
ATOM 768 C CA . GLU A 1 99 ? -19.556 9.382 17.562 1.00 96.00 99 GLU A CA 1
ATOM 769 C C . GLU A 1 99 ? -18.808 9.611 18.878 1.00 96.00 99 GLU A C 1
ATOM 771 O O . GLU A 1 99 ? -18.844 10.705 19.449 1.00 96.00 99 GLU A O 1
ATOM 776 N N . ARG A 1 100 ? -18.096 8.590 19.370 1.00 95.38 100 ARG A N 1
ATOM 777 C CA . ARG A 1 100 ? -17.318 8.703 20.609 1.00 95.38 100 ARG A CA 1
ATOM 778 C C . ARG A 1 100 ? -16.183 9.719 20.467 1.00 95.38 100 ARG A C 1
ATOM 780 O O . ARG A 1 100 ? -15.957 10.512 21.383 1.00 95.38 100 ARG A O 1
ATOM 787 N N . ASN A 1 101 ? -15.493 9.721 19.325 1.00 93.62 101 ASN A N 1
ATOM 788 C CA . ASN A 1 101 ? -14.431 10.685 19.039 1.00 93.62 101 ASN A CA 1
ATOM 789 C C . ASN A 1 101 ? -14.967 12.096 18.754 1.00 93.62 101 ASN A C 1
ATOM 791 O O . ASN A 1 101 ? -14.280 13.057 19.077 1.00 93.62 101 ASN A O 1
ATOM 795 N N . ALA A 1 102 ? -16.181 12.246 18.222 1.00 91.88 102 ALA A N 1
ATOM 796 C CA . ALA A 1 102 ? -16.802 13.559 18.045 1.00 91.88 102 ALA A CA 1
ATOM 797 C C . ALA A 1 102 ? -17.107 14.247 19.388 1.00 91.88 102 ALA A C 1
ATOM 799 O O . ALA A 1 102 ? -17.036 15.468 19.485 1.00 91.88 102 ALA A O 1
ATOM 800 N N . LYS A 1 103 ? -17.429 13.467 20.431 1.00 93.19 103 LYS A N 1
ATOM 801 C CA . LYS A 1 103 ? -17.722 13.986 21.778 1.00 93.19 103 LYS A CA 1
ATOM 802 C C . LYS A 1 103 ? -16.454 14.269 22.585 1.00 93.19 103 LYS A C 1
ATOM 804 O O . LYS A 1 103 ? -16.334 15.335 23.179 1.00 93.19 103 LYS A O 1
ATOM 809 N N . ASN A 1 104 ? -15.522 13.311 22.607 1.00 91.62 104 ASN A N 1
ATOM 810 C CA . ASN A 1 104 ? -14.396 13.308 23.553 1.00 91.62 104 ASN A CA 1
ATOM 811 C C . ASN A 1 104 ? -13.016 13.137 22.888 1.00 91.62 104 ASN A C 1
ATOM 813 O O . ASN A 1 104 ? -12.007 13.039 23.585 1.00 91.62 104 ASN A O 1
ATOM 817 N N . GLY A 1 105 ? -12.958 13.022 21.562 1.00 91.69 105 GLY A N 1
ATOM 818 C CA . GLY A 1 105 ? -11.729 12.784 20.808 1.00 91.69 105 GLY A CA 1
ATOM 819 C C . GLY A 1 105 ? -11.119 14.060 20.234 1.00 91.69 105 GLY A C 1
ATOM 820 O O . GLY A 1 105 ? -11.616 15.168 20.413 1.00 91.69 105 GLY A O 1
ATOM 821 N N . SER A 1 106 ? -10.009 13.891 19.516 1.00 95.06 106 SER A N 1
ATOM 822 C CA . SER A 1 106 ? -9.391 14.967 18.742 1.00 95.06 106 SER A CA 1
ATOM 823 C C . SER A 1 106 ? -9.773 14.862 17.269 1.00 95.06 106 SER A C 1
ATOM 825 O O . SER A 1 106 ? -10.045 13.774 16.756 1.00 95.06 106 SER A O 1
ATOM 827 N N . PHE A 1 107 ? -9.690 15.987 16.557 1.00 93.12 107 PHE A N 1
ATOM 828 C CA . PHE A 1 107 ? -9.869 16.018 15.103 1.00 93.12 107 PHE A CA 1
ATOM 829 C C . PHE A 1 107 ? -8.951 15.018 14.380 1.00 93.12 107 PHE A C 1
ATOM 831 O O . PHE A 1 107 ? -9.343 14.414 13.383 1.00 93.12 107 PHE A O 1
ATOM 838 N N . TYR A 1 108 ? -7.741 14.792 14.904 1.00 93.25 108 TYR A N 1
ATOM 839 C CA . TYR A 1 108 ? -6.811 13.805 14.358 1.00 93.25 108 TYR A CA 1
ATOM 840 C C . TYR A 1 108 ? -7.341 12.372 14.487 1.00 93.25 108 TYR A C 1
ATOM 842 O O . TYR A 1 108 ? -7.314 11.622 13.512 1.00 93.25 108 TYR A O 1
ATOM 850 N N . LEU A 1 109 ? -7.858 11.995 15.662 1.00 94.69 109 LEU A N 1
ATOM 851 C CA . LEU A 1 109 ? -8.428 10.663 15.882 1.00 94.69 109 LEU A CA 1
ATOM 852 C C . LEU A 1 109 ? -9.664 10.440 15.013 1.00 94.69 109 LEU A C 1
ATOM 854 O O . LEU A 1 109 ? -9.778 9.407 14.357 1.00 94.69 109 LEU A O 1
ATOM 858 N N . GLN A 1 110 ? -10.543 11.437 14.935 1.00 94.50 110 GLN A N 1
ATOM 859 C CA . GLN A 1 110 ? -11.716 11.385 14.069 1.00 94.50 110 GLN A CA 1
ATOM 860 C C . GLN A 1 110 ? -11.323 11.255 12.587 1.00 94.50 110 GLN A C 1
ATOM 862 O O . GLN A 1 110 ? -11.876 10.422 11.872 1.00 94.50 110 GLN A O 1
ATOM 867 N N . SER A 1 111 ? -10.305 12.001 12.143 1.00 94.19 111 SER A N 1
ATOM 868 C CA . SER A 1 111 ? -9.763 11.901 10.781 1.00 94.19 111 SER A CA 1
ATOM 869 C C . SER A 1 111 ? -9.171 10.519 10.490 1.00 94.19 111 SER A C 1
ATOM 871 O O . SER A 1 111 ? -9.333 10.007 9.384 1.00 94.19 111 SER A O 1
ATOM 873 N N . LYS A 1 112 ? -8.501 9.888 11.466 1.00 94.75 112 LYS A N 1
ATOM 874 C CA . LYS A 1 112 ? -7.967 8.522 11.336 1.00 94.75 112 LYS A CA 1
ATOM 875 C C . LYS A 1 112 ? -9.081 7.482 11.216 1.00 94.75 112 LYS A C 1
ATOM 877 O O . LYS A 1 112 ? -9.001 6.633 10.336 1.00 94.75 112 LYS A O 1
ATOM 882 N N . VAL A 1 113 ? -10.130 7.584 12.030 1.00 96.44 113 VAL A N 1
ATOM 883 C CA . VAL A 1 113 ? -11.304 6.695 11.956 1.00 96.44 113 VAL A CA 1
ATOM 884 C C . VAL A 1 113 ? -12.021 6.843 10.609 1.00 96.44 113 VAL A C 1
ATOM 886 O O . VAL A 1 113 ? -12.310 5.842 9.959 1.00 96.44 113 VAL A O 1
ATOM 889 N N . HIS A 1 114 ? -12.225 8.077 10.136 1.00 95.38 114 HIS A N 1
ATOM 890 C CA . HIS A 1 114 ? -12.819 8.335 8.820 1.00 95.38 114 HIS A CA 1
ATOM 891 C C . HIS A 1 114 ? -12.000 7.728 7.682 1.00 95.38 114 HIS A C 1
ATOM 893 O O . HIS A 1 114 ? -12.523 6.985 6.854 1.00 95.38 114 HIS A O 1
ATOM 899 N N . ARG A 1 115 ? -10.687 7.976 7.680 1.00 94.44 115 ARG A N 1
ATOM 900 C CA . ARG A 1 115 ? -9.788 7.429 6.661 1.00 94.44 115 ARG A CA 1
ATOM 901 C C . ARG A 1 115 ? -9.783 5.900 6.656 1.00 94.44 115 ARG A C 1
ATOM 903 O O . ARG A 1 115 ? -9.567 5.309 5.603 1.00 94.44 115 ARG A O 1
ATOM 910 N N . ALA A 1 116 ? -9.980 5.258 7.809 1.00 95.19 116 ALA A N 1
ATOM 911 C CA . ALA A 1 116 ? -9.961 3.802 7.915 1.00 95.19 116 ALA A CA 1
ATOM 912 C C . ALA A 1 116 ? -11.185 3.200 7.215 1.00 95.19 116 ALA A C 1
ATOM 914 O O . ALA A 1 116 ? -11.051 2.238 6.460 1.00 95.19 116 ALA A O 1
ATOM 915 N N . LYS A 1 117 ? -12.351 3.837 7.374 1.00 95.25 117 LYS A N 1
ATOM 916 C CA . LYS A 1 117 ? -13.573 3.486 6.643 1.00 95.25 117 LYS A CA 1
ATOM 917 C C . LYS A 1 117 ? -13.398 3.667 5.136 1.00 95.25 117 LYS A C 1
ATOM 919 O O . LYS A 1 117 ? -13.700 2.742 4.394 1.00 95.25 117 LYS A O 1
ATOM 924 N N . GLU A 1 118 ? -12.857 4.804 4.685 1.00 94.19 118 GLU A N 1
ATOM 925 C CA . GLU A 1 118 ? -12.580 5.050 3.254 1.00 94.19 118 GLU A CA 1
ATOM 926 C C . GLU A 1 118 ? -11.635 3.987 2.660 1.00 94.19 118 GLU A C 1
ATOM 928 O O . GLU A 1 118 ? -11.837 3.518 1.541 1.00 94.19 118 GLU A O 1
ATOM 933 N N . CYS A 1 119 ? -10.612 3.582 3.419 1.00 92.44 119 CYS A N 1
ATOM 934 C CA . CYS A 1 119 ? -9.652 2.564 2.998 1.00 92.44 119 CYS A CA 1
ATOM 935 C C . CYS A 1 119 ? -10.311 1.192 2.790 1.00 92.44 119 CYS A C 1
ATOM 937 O O . CYS A 1 119 ? -10.062 0.553 1.770 1.00 92.44 119 CYS A O 1
ATOM 939 N N . LEU A 1 120 ? -11.170 0.757 3.717 1.00 92.62 120 LEU A N 1
ATOM 940 C CA . LEU A 1 120 ? -11.869 -0.528 3.607 1.00 92.62 120 LEU A CA 1
ATOM 941 C C . LEU A 1 120 ? -13.007 -0.487 2.578 1.00 92.62 120 LEU A C 1
ATOM 943 O O . LEU A 1 120 ? -13.241 -1.481 1.897 1.00 92.62 120 LEU A O 1
ATOM 947 N N . GLU A 1 121 ? -13.666 0.658 2.392 1.00 91.56 121 GLU A N 1
ATOM 948 C CA . GLU A 1 121 ? -14.702 0.838 1.366 1.00 91.56 121 GLU A CA 1
ATOM 949 C C . GLU A 1 121 ? -14.166 0.570 -0.045 1.00 91.56 121 GLU A C 1
ATOM 951 O O . GLU A 1 121 ? -14.817 -0.110 -0.834 1.00 91.56 121 GLU A O 1
ATOM 956 N N . ALA A 1 122 ? -12.944 1.023 -0.342 1.00 83.94 122 ALA A N 1
ATOM 957 C CA . ALA A 1 122 ? -12.288 0.788 -1.629 1.00 83.94 122 ALA A CA 1
ATOM 958 C C . ALA A 1 122 ? -11.959 -0.694 -1.903 1.00 83.94 122 ALA A C 1
ATOM 960 O O . ALA A 1 122 ? -11.718 -1.059 -3.054 1.00 83.94 122 ALA A O 1
ATOM 961 N N . VAL A 1 123 ? -11.913 -1.529 -0.859 1.00 80.69 123 VAL A N 1
ATOM 962 C CA . VAL A 1 123 ? -11.685 -2.981 -0.958 1.00 80.69 123 VAL A CA 1
ATOM 963 C C . VAL A 1 123 ? -13.012 -3.733 -1.093 1.00 80.69 123 VAL A C 1
ATOM 965 O O . VAL A 1 123 ? -13.089 -4.706 -1.838 1.00 80.69 123 VAL A O 1
ATOM 968 N N . TYR A 1 124 ? -14.055 -3.273 -0.393 1.00 78.31 124 TYR A N 1
ATOM 969 C CA . TYR A 1 124 ? -15.377 -3.906 -0.374 1.00 78.31 124 TYR A CA 1
ATOM 970 C C . TYR A 1 124 ? -16.278 -3.513 -1.547 1.00 78.31 124 TYR A C 1
ATOM 972 O O . TYR A 1 124 ? -17.161 -4.290 -1.910 1.00 78.31 124 TYR A O 1
ATOM 980 N N . GLN A 1 125 ? -16.071 -2.348 -2.164 1.00 68.56 125 GLN A N 1
ATOM 981 C CA . GLN A 1 125 ? -16.731 -2.023 -3.424 1.00 68.56 125 GLN A CA 1
ATOM 982 C C . GLN A 1 125 ? -16.012 -2.751 -4.570 1.00 68.56 125 GLN A C 1
ATOM 984 O O . GLN A 1 125 ? -14.836 -2.474 -4.829 1.00 68.56 125 GLN A O 1
ATOM 989 N N . PRO A 1 126 ? -16.688 -3.662 -5.297 1.00 54.56 126 PRO A N 1
ATOM 990 C CA . PRO A 1 126 ? -16.155 -4.159 -6.551 1.00 54.56 126 PRO A CA 1
ATOM 991 C C . PRO A 1 126 ? -15.990 -2.953 -7.471 1.00 54.56 126 PRO A C 1
ATOM 993 O O . PRO A 1 126 ? -16.954 -2.229 -7.720 1.00 54.56 126 PRO A O 1
ATOM 996 N N . LYS A 1 127 ? -14.782 -2.728 -7.992 1.00 51.53 127 LYS A N 1
ATOM 997 C CA . LYS A 1 127 ? -14.631 -1.869 -9.167 1.00 51.53 127 LYS A CA 1
ATOM 998 C C . LYS A 1 127 ? -15.489 -2.501 -10.254 1.00 51.53 127 LYS A C 1
ATOM 1000 O O . LYS A 1 127 ? -15.182 -3.617 -10.680 1.00 51.53 127 LYS A O 1
ATOM 1005 N N . GLU A 1 128 ? -16.577 -1.837 -10.640 1.00 51.75 128 GLU A N 1
ATOM 1006 C CA . GLU A 1 128 ? -17.318 -2.224 -11.836 1.00 51.75 128 GLU A CA 1
ATOM 1007 C C . GLU A 1 128 ? -16.292 -2.407 -12.961 1.00 51.75 128 GLU A C 1
ATOM 1009 O O . GLU A 1 128 ? -15.429 -1.539 -13.140 1.00 51.75 128 GLU A O 1
ATOM 1014 N N . PRO A 1 129 ? -16.291 -3.554 -13.661 1.00 48.47 129 PRO A N 1
ATOM 1015 C CA . PRO A 1 129 ? -15.385 -3.743 -14.773 1.00 48.47 129 PRO A CA 1
ATOM 1016 C C . PRO A 1 129 ? -15.719 -2.666 -15.799 1.00 48.47 129 PRO A C 1
ATOM 1018 O O . PRO A 1 129 ? -16.805 -2.677 -16.373 1.00 48.47 129 PRO A O 1
ATOM 1021 N N . GLU A 1 130 ? -14.793 -1.729 -15.995 1.00 49.78 130 GLU A N 1
ATOM 1022 C CA . GLU A 1 130 ? -14.878 -0.726 -17.046 1.00 49.78 130 GLU A CA 1
ATOM 1023 C C . GLU A 1 130 ? -15.075 -1.469 -18.374 1.00 49.78 130 GLU A C 1
ATOM 1025 O O . GLU A 1 130 ? -14.180 -2.149 -18.888 1.00 49.78 130 GLU A O 1
ATOM 1030 N N . THR A 1 131 ? -16.307 -1.442 -18.879 1.00 49.91 131 THR A N 1
ATOM 1031 C CA . THR A 1 131 ? -16.683 -2.033 -20.158 1.00 49.91 131 THR A CA 1
ATOM 1032 C C . THR A 1 131 ? -15.927 -1.316 -21.269 1.00 49.91 131 THR A C 1
ATOM 1034 O O . THR A 1 131 ? -16.246 -0.178 -21.591 1.00 49.91 131 THR A O 1
ATOM 1037 N N . LYS A 1 132 ? -14.911 -2.024 -21.771 1.00 42.44 132 LYS A N 1
ATOM 1038 C CA . LYS A 1 132 ? -14.375 -2.101 -23.139 1.00 42.44 132 LYS A CA 1
ATOM 1039 C C . LYS A 1 132 ? -14.636 -0.934 -24.097 1.00 42.44 132 LYS A C 1
ATOM 1041 O O . LYS A 1 132 ? -15.812 -0.725 -24.462 1.00 42.44 132 LYS A O 1
#

Sequence (132 aa):
MRSPEMMSHFGNYTMFLRQAAKILANLIVMGSSILARAVVQAYRQALANASKNGVAQEAVQNIKRASKTMTEAEARQILDVAENSSWEEIVQKYDNLFERNAKNGSFYLQSKVHRAKECLEAVYQPKEPETK